Protein AF-A0A0C3AS74-F1 (afdb_monomer_lite)

Secondary structure (DSSP, 8-state):
------EE-SSTT---EESSHHHHHHHHHHHTS--SEE-TTT--EESSHHHHHH-

Radius of gyratio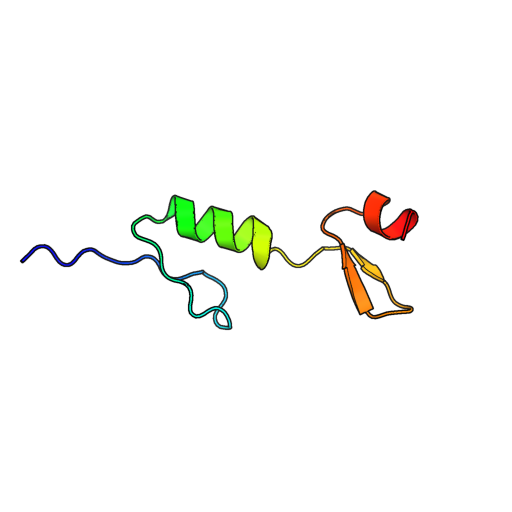n: 15.14 Å; chains: 1; bounding box: 33×20×44 Å

pLDDT: mean 81.76, std 9.31, range [46.69, 92.44]

InterPro domains:
  IPR013087 Zinc finger C2H2-type [PS00028] (9-32)
  IPR013087 Zinc finger C2H2-type [PS50157] (7-37)
  IPR013087 Zinc finger C2H2-type [PS50157] (37-55)
  IPR036236 Zinc finger C2H2 superfamily [SSF57667] (1-55)

Sequence (55 aa):
HRERRRYPCPNPQCPRTFSRANDAKRHAKASHDEARFTCDACSDHFQRRDSLHRH

Organism: Piloderma croceum (strain F 1598) (NCBI:txid765440)

Foldseek 3Di:
DPPQPWAAAPPPVDRDTHSDPVVSVVCCCVPVVFQPDADPVPRDTHVDPVVSVVD

Structure (mmCIF, N/CA/C/O backbone):
data_AF-A0A0C3AS74-F1
#
_entry.id   AF-A0A0C3AS74-F1
#
loop_
_atom_site.group_PDB
_atom_site.id
_atom_site.type_symbol
_atom_site.label_atom_id
_atom_site.label_alt_id
_atom_site.label_comp_id
_atom_site.label_asym_id
_atom_site.label_entity_id
_atom_site.label_seq_id
_atom_site.pdbx_PDB_ins_code
_atom_site.Cartn_x
_atom_s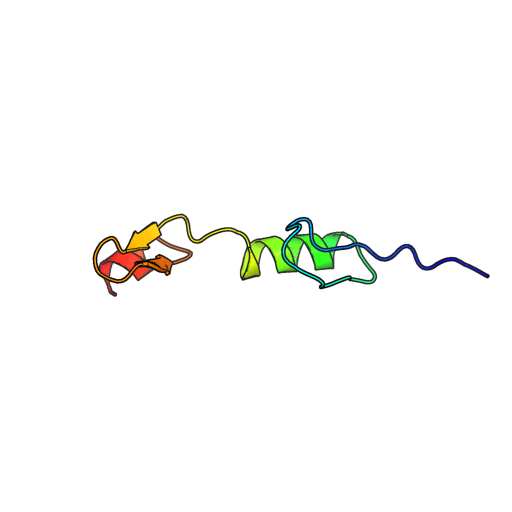ite.Cartn_y
_atom_site.Cartn_z
_atom_site.occupancy
_atom_site.B_iso_or_equiv
_atom_site.auth_seq_id
_atom_site.auth_comp_id
_atom_site.auth_asym_id
_atom_site.auth_atom_id
_atom_site.pdbx_PDB_model_num
ATOM 1 N N . HIS A 1 1 ? 19.815 -5.154 -29.169 1.00 46.69 1 HIS A N 1
ATOM 2 C CA . HIS A 1 1 ? 18.546 -5.119 -28.412 1.00 46.69 1 HIS A CA 1
ATOM 3 C C . HIS A 1 1 ? 18.871 -4.993 -26.928 1.00 46.69 1 HIS A C 1
ATOM 5 O O . HIS A 1 1 ? 19.407 -5.931 -26.359 1.00 46.69 1 HIS A O 1
ATOM 11 N N . ARG A 1 2 ? 18.654 -3.827 -26.305 1.00 60.84 2 ARG A N 1
ATOM 12 C CA . ARG A 1 2 ? 18.890 -3.663 -24.861 1.00 60.84 2 ARG A CA 1
ATOM 13 C C . ARG A 1 2 ? 17.649 -4.177 -24.148 1.00 60.84 2 ARG A C 1
ATOM 15 O O . ARG A 1 2 ? 16.629 -3.491 -24.147 1.00 60.84 2 ARG A O 1
ATOM 22 N N . GLU A 1 3 ? 17.708 -5.383 -23.600 1.00 64.50 3 GLU A N 1
ATOM 23 C CA . GLU A 1 3 ? 16.644 -5.897 -22.743 1.00 64.50 3 GLU A CA 1
ATOM 24 C C . GLU A 1 3 ? 16.442 -4.890 -21.606 1.00 64.50 3 GLU A C 1
ATOM 26 O O . GLU A 1 3 ? 17.294 -4.707 -20.732 1.00 64.50 3 GLU A O 1
ATOM 31 N N . ARG A 1 4 ? 15.346 -4.123 -21.665 1.00 67.75 4 ARG A N 1
ATOM 32 C CA . ARG A 1 4 ? 14.982 -3.214 -20.580 1.00 67.75 4 ARG A CA 1
ATOM 33 C C . ARG A 1 4 ? 14.568 -4.113 -19.431 1.00 67.75 4 ARG A C 1
ATOM 35 O O . ARG A 1 4 ? 13.425 -4.558 -19.390 1.00 67.75 4 ARG A O 1
ATOM 42 N N . ARG A 1 5 ? 15.518 -4.421 -18.547 1.00 75.88 5 ARG A N 1
ATOM 43 C CA . ARG A 1 5 ? 15.287 -5.194 -17.329 1.00 75.88 5 ARG A CA 1
ATOM 44 C C . ARG A 1 5 ? 14.148 -4.514 -16.570 1.00 75.88 5 ARG A C 1
ATOM 46 O O . ARG A 1 5 ? 14.316 -3.410 -16.053 1.00 75.88 5 ARG A O 1
ATOM 53 N N . ARG A 1 6 ? 12.958 -5.115 -16.627 1.00 85.44 6 ARG A N 1
ATOM 54 C CA . ARG A 1 6 ? 11.785 -4.639 -15.898 1.00 85.44 6 ARG A CA 1
ATOM 55 C C . ARG A 1 6 ? 11.950 -5.070 -14.451 1.00 85.44 6 ARG A C 1
ATOM 57 O O . ARG A 1 6 ? 12.424 -6.168 -14.180 1.00 85.44 6 ARG A O 1
ATOM 64 N N . TYR A 1 7 ? 11.576 -4.195 -13.537 1.00 91.62 7 TYR A N 1
ATOM 65 C CA . TYR A 1 7 ? 11.624 -4.438 -12.107 1.00 91.62 7 TYR A CA 1
ATOM 66 C C . TYR A 1 7 ? 10.214 -4.811 -11.654 1.00 91.62 7 TYR A C 1
ATOM 68 O O . TYR A 1 7 ? 9.352 -3.925 -11.616 1.00 91.62 7 TYR A O 1
ATOM 76 N N . PRO A 1 8 ? 9.932 -6.098 -11.397 1.00 90.75 8 PRO A N 1
ATOM 77 C CA . PRO A 1 8 ? 8.647 -6.504 -10.856 1.00 90.75 8 PRO A CA 1
ATOM 78 C C . PRO A 1 8 ? 8.470 -5.961 -9.440 1.00 90.75 8 PRO A C 1
ATOM 80 O O . PRO A 1 8 ? 9.441 -5.677 -8.732 1.00 90.75 8 PRO A O 1
ATOM 83 N N . CYS A 1 9 ? 7.214 -5.786 -9.048 1.00 90.88 9 CYS A N 1
ATOM 84 C CA . CYS A 1 9 ? 6.875 -5.507 -7.670 1.00 90.88 9 CYS A CA 1
ATOM 85 C C . CYS A 1 9 ? 7.404 -6.635 -6.755 1.00 90.88 9 CYS A C 1
ATOM 87 O O . CYS A 1 9 ? 7.256 -7.803 -7.109 1.00 90.88 9 CYS A O 1
ATOM 89 N N . PRO A 1 10 ? 8.011 -6.329 -5.593 1.00 87.19 10 PRO A N 1
ATOM 90 C CA . PRO A 1 10 ? 8.440 -7.346 -4.631 1.00 87.19 10 PRO A CA 1
ATOM 91 C C . PRO A 1 10 ? 7.289 -8.153 -4.010 1.00 87.19 10 PRO A C 1
ATOM 93 O O . PRO A 1 10 ? 7.562 -9.193 -3.420 1.00 87.19 10 PRO A O 1
ATOM 96 N N . ASN A 1 11 ? 6.030 -7.711 -4.127 1.00 84.31 11 ASN A N 1
ATOM 97 C CA . ASN A 1 11 ? 4.888 -8.517 -3.700 1.00 84.31 11 ASN A CA 1
ATOM 98 C C . ASN A 1 11 ? 4.548 -9.565 -4.783 1.00 84.31 11 ASN A C 1
ATOM 100 O O . ASN A 1 11 ? 4.141 -9.164 -5.878 1.00 84.31 11 ASN A O 1
ATOM 104 N N . PRO A 1 12 ? 4.651 -10.880 -4.500 1.00 82.88 12 PRO A N 1
ATOM 105 C CA . PRO A 1 12 ? 4.368 -11.939 -5.472 1.00 82.88 12 PRO A CA 1
ATOM 106 C C . PRO A 1 12 ? 2.912 -11.969 -5.960 1.00 82.88 12 PRO A C 1
ATOM 108 O O . PRO A 1 12 ? 2.648 -12.486 -7.041 1.00 82.88 12 PRO A O 1
ATOM 111 N N . GLN A 1 13 ? 1.969 -11.385 -5.213 1.00 85.38 13 GLN A N 1
ATOM 112 C CA . GLN A 1 13 ? 0.566 -11.271 -5.632 1.00 85.38 13 GLN A CA 1
ATOM 113 C C . GLN A 1 13 ? 0.307 -10.073 -6.559 1.00 85.38 13 GLN A C 1
ATOM 115 O O . GLN A 1 13 ? -0.805 -9.896 -7.055 1.00 85.38 13 GLN A O 1
ATOM 120 N N . CYS A 1 14 ? 1.317 -9.235 -6.811 1.00 85.00 14 CYS A N 1
ATOM 121 C CA . CYS A 1 14 ? 1.175 -8.044 -7.633 1.00 85.00 14 CYS A CA 1
ATOM 122 C C . CYS A 1 14 ? 1.801 -8.227 -9.025 1.00 85.00 14 CYS A C 1
ATOM 124 O O . CYS A 1 14 ? 3.026 -8.280 -9.149 1.00 85.00 14 CYS A O 1
ATOM 126 N N . PRO A 1 15 ? 1.007 -8.202 -10.113 1.00 88.81 15 PRO A N 1
ATOM 127 C CA . PRO A 1 15 ? 1.520 -8.356 -11.477 1.00 88.81 15 PRO A CA 1
ATOM 128 C C . PRO A 1 15 ? 2.199 -7.085 -12.029 1.0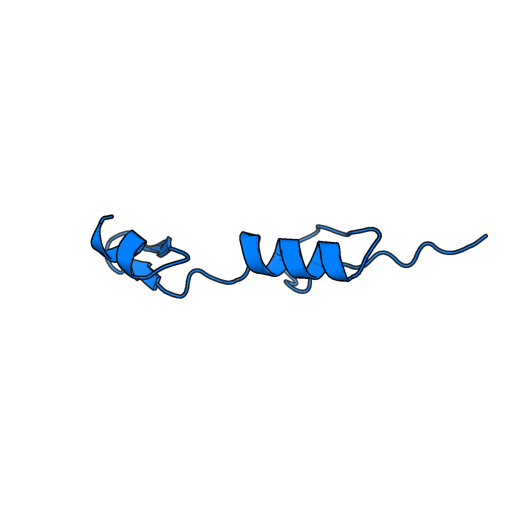0 88.81 15 PRO A C 1
ATOM 130 O O . PRO A 1 15 ? 2.556 -7.020 -13.208 1.00 88.81 15 PRO A O 1
ATOM 133 N N . ARG A 1 16 ? 2.356 -6.024 -11.222 1.00 89.75 16 ARG A N 1
ATOM 134 C CA . ARG A 1 16 ? 2.890 -4.733 -11.681 1.00 89.75 16 ARG A CA 1
ATOM 135 C C . ARG A 1 16 ? 4.402 -4.808 -11.883 1.00 89.75 16 ARG A C 1
ATOM 137 O O . ARG A 1 16 ? 5.149 -5.245 -11.011 1.00 89.75 16 ARG A O 1
ATOM 144 N N . THR A 1 17 ? 4.863 -4.301 -13.026 1.00 92.19 17 THR A N 1
ATOM 145 C CA . THR A 1 17 ? 6.290 -4.192 -13.362 1.00 92.19 17 THR A CA 1
ATOM 146 C C . THR A 1 17 ? 6.648 -2.765 -13.760 1.00 92.19 17 THR A C 1
ATOM 148 O O . THR A 1 17 ? 5.842 -2.038 -14.341 1.00 92.19 17 THR A O 1
ATOM 151 N N . PHE A 1 18 ? 7.874 -2.354 -13.442 1.00 92.06 18 PHE A N 1
ATOM 152 C CA . PHE A 1 18 ? 8.342 -0.979 -13.595 1.00 92.06 18 PHE A CA 1
ATOM 153 C C . PHE A 1 18 ? 9.622 -0.918 -14.421 1.00 92.06 18 PHE A C 1
ATOM 155 O O . PHE A 1 18 ? 10.383 -1.877 -14.510 1.00 92.06 18 PHE A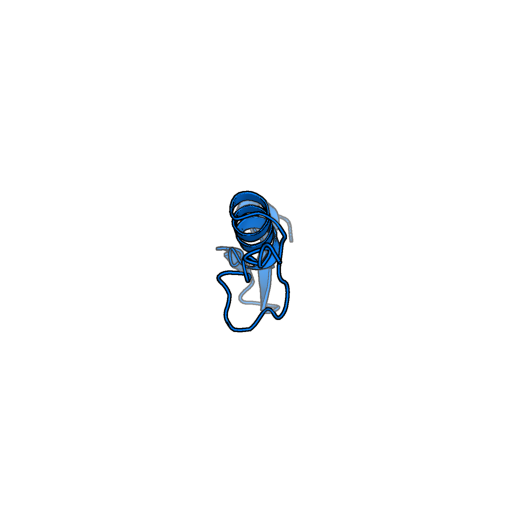 O 1
ATOM 162 N N . SER A 1 19 ? 9.895 0.241 -15.020 1.00 90.62 19 SER A N 1
ATOM 163 C CA . SER A 1 19 ? 11.141 0.451 -15.775 1.00 90.62 19 SER A CA 1
ATOM 164 C C . SER A 1 19 ? 12.359 0.674 -14.871 1.00 90.62 19 SER A C 1
ATOM 166 O O . SER A 1 19 ? 13.490 0.614 -15.351 1.00 90.62 19 SER A O 1
ATOM 168 N N . ARG A 1 20 ? 12.147 0.946 -13.575 1.00 91.25 20 ARG A N 1
ATOM 169 C CA . ARG A 1 20 ? 13.202 1.212 -12.591 1.00 91.25 20 ARG A CA 1
ATOM 170 C C . ARG A 1 20 ? 12.898 0.547 -11.246 1.00 91.25 20 ARG A C 1
ATOM 172 O O . ARG A 1 20 ? 11.738 0.432 -10.853 1.00 91.25 20 ARG A O 1
ATOM 179 N N . ALA A 1 21 ? 13.949 0.165 -10.520 1.00 90.31 21 ALA A N 1
ATOM 180 C CA . ALA A 1 21 ? 13.839 -0.490 -9.214 1.00 90.31 21 ALA A CA 1
ATOM 181 C C . ALA A 1 21 ? 13.210 0.407 -8.137 1.00 90.31 21 ALA A C 1
ATOM 183 O O . ALA A 1 21 ? 12.447 -0.067 -7.299 1.00 90.31 21 ALA A O 1
ATOM 184 N N . ASN A 1 22 ? 13.525 1.706 -8.149 1.00 92.25 22 ASN A N 1
ATOM 185 C CA . ASN A 1 22 ? 12.985 2.674 -7.192 1.00 92.25 22 ASN A CA 1
ATOM 186 C C . ASN A 1 22 ? 11.467 2.842 -7.348 1.00 92.25 22 ASN A C 1
ATOM 188 O O . ASN A 1 22 ? 10.763 2.954 -6.348 1.00 92.25 22 ASN A O 1
ATOM 192 N N . ASP A 1 23 ? 10.963 2.800 -8.583 1.00 92.44 23 ASP A N 1
ATOM 193 C CA . ASP A 1 23 ? 9.529 2.871 -8.859 1.00 92.44 23 ASP A CA 1
ATOM 194 C C . ASP A 1 23 ? 8.797 1.632 -8.323 1.00 92.44 23 ASP A C 1
ATOM 196 O O . ASP A 1 23 ? 7.784 1.780 -7.639 1.00 92.44 23 ASP A O 1
ATOM 200 N N . ALA A 1 24 ? 9.355 0.432 -8.529 1.00 91.81 24 ALA A N 1
ATOM 201 C CA . ALA A 1 24 ? 8.810 -0.809 -7.971 1.00 91.81 24 ALA A CA 1
ATOM 202 C C . ALA A 1 24 ? 8.801 -0.805 -6.433 1.00 91.81 24 ALA A C 1
ATOM 204 O O . ALA A 1 24 ? 7.794 -1.162 -5.824 1.00 91.81 24 ALA A O 1
ATOM 205 N N . LYS A 1 25 ? 9.887 -0.339 -5.798 1.00 88.69 25 LYS A N 1
ATOM 206 C CA . LYS A 1 25 ? 9.972 -0.209 -4.333 1.00 88.69 25 LYS A CA 1
ATOM 207 C C . LYS A 1 25 ? 8.963 0.792 -3.773 1.00 88.69 25 LYS A C 1
ATOM 209 O O . LYS A 1 25 ? 8.319 0.501 -2.774 1.00 88.69 25 LYS A O 1
ATOM 214 N N . ARG A 1 26 ? 8.811 1.963 -4.402 1.00 88.94 26 ARG A N 1
ATOM 215 C CA . ARG A 1 26 ? 7.838 2.980 -3.973 1.00 88.94 26 ARG A CA 1
ATOM 216 C C . ARG A 1 26 ? 6.405 2.476 -4.114 1.00 88.94 26 ARG A C 1
ATOM 218 O O . ARG A 1 26 ? 5.612 2.672 -3.204 1.00 88.94 26 ARG A O 1
ATOM 225 N N . HIS A 1 27 ? 6.087 1.822 -5.231 1.00 90.44 27 HIS A N 1
ATOM 226 C CA . HIS A 1 27 ? 4.783 1.195 -5.423 1.00 90.44 27 HIS A CA 1
ATOM 227 C C . HIS A 1 27 ? 4.512 0.143 -4.351 1.00 90.44 27 HIS A C 1
ATOM 229 O O . HIS A 1 27 ? 3.456 0.188 -3.732 1.00 90.44 27 HIS A O 1
ATOM 235 N N . ALA A 1 28 ? 5.473 -0.747 -4.093 1.00 88.19 28 ALA A N 1
ATOM 236 C CA . ALA A 1 28 ? 5.321 -1.734 -3.040 1.00 88.19 28 ALA A CA 1
ATOM 237 C C . ALA A 1 28 ? 5.098 -1.079 -1.688 1.00 88.19 28 ALA A C 1
ATOM 239 O O . ALA A 1 28 ? 4.139 -1.424 -1.023 1.00 88.19 28 ALA A O 1
ATOM 240 N N . LYS A 1 29 ? 5.877 -0.055 -1.338 1.00 83.81 29 LYS A N 1
ATOM 241 C CA . LYS A 1 29 ? 5.702 0.646 -0.067 1.00 83.81 29 LYS A CA 1
ATOM 242 C C . LYS A 1 29 ? 4.338 1.353 0.070 1.00 83.81 29 LYS A C 1
ATOM 244 O O . LYS A 1 29 ? 3.846 1.561 1.164 1.00 83.81 29 LYS A O 1
ATOM 249 N N . ALA A 1 30 ? 3.738 1.789 -1.031 1.00 80.38 30 ALA A N 1
ATOM 250 C CA . ALA A 1 30 ? 2.443 2.468 -0.988 1.00 80.38 30 ALA A CA 1
ATOM 251 C C . ALA A 1 30 ? 1.252 1.501 -1.074 1.00 80.38 30 ALA A C 1
ATOM 253 O O . ALA A 1 30 ? 0.170 1.819 -0.595 1.00 80.38 30 ALA A O 1
ATOM 254 N N . SER A 1 31 ? 1.435 0.359 -1.740 1.00 80.44 31 SER A N 1
ATOM 255 C CA . SER A 1 31 ? 0.347 -0.533 -2.156 1.00 80.44 31 SER A CA 1
ATOM 256 C C . SER A 1 31 ? 0.385 -1.908 -1.488 1.00 80.44 31 SER A C 1
ATOM 258 O O . SER A 1 31 ? -0.612 -2.621 -1.536 1.00 80.44 31 SER A O 1
ATOM 260 N N . HIS A 1 32 ? 1.534 -2.303 -0.940 1.00 81.50 32 HIS A N 1
ATOM 261 C CA . HIS A 1 32 ? 1.794 -3.611 -0.326 1.00 81.50 32 HIS A CA 1
ATOM 262 C C . HIS A 1 32 ? 2.622 -3.544 0.951 1.00 81.50 32 HIS A C 1
ATOM 264 O O . HIS A 1 32 ? 2.854 -4.586 1.550 1.00 81.50 32 HIS A O 1
ATOM 270 N N . ASP A 1 33 ? 3.107 -2.372 1.365 1.00 74.69 33 ASP A N 1
ATOM 271 C CA . ASP A 1 33 ? 3.408 -2.168 2.778 1.00 74.69 33 ASP A CA 1
ATOM 272 C C . ASP A 1 33 ? 2.049 -2.340 3.420 1.00 74.69 33 ASP A C 1
ATOM 274 O O . ASP A 1 33 ? 1.173 -1.484 3.290 1.00 74.69 33 ASP A O 1
ATOM 278 N N . GLU A 1 34 ? 1.805 -3.545 3.919 1.00 65.94 34 GLU A N 1
ATOM 279 C CA . GLU A 1 34 ? 0.590 -3.853 4.627 1.00 65.94 34 GLU A CA 1
ATOM 280 C C . GLU A 1 34 ? 0.535 -2.839 5.747 1.00 65.94 34 GLU A C 1
ATOM 282 O O . GLU A 1 34 ? 1.416 -2.757 6.608 1.00 65.94 34 GLU A O 1
ATOM 287 N N . ALA A 1 35 ? -0.472 -1.984 5.634 1.00 62.69 35 ALA A N 1
ATOM 288 C CA . ALA A 1 35 ? -1.076 -1.315 6.747 1.00 62.69 35 ALA A CA 1
ATOM 289 C C . ALA A 1 35 ? -0.797 -2.084 8.037 1.00 62.69 35 ALA A C 1
ATOM 291 O O . ALA A 1 35 ? -1.376 -3.137 8.280 1.00 62.69 35 ALA A O 1
ATOM 292 N N . ARG A 1 36 ? 0.120 -1.571 8.858 1.00 68.69 36 ARG A N 1
ATOM 293 C CA . ARG A 1 36 ? 0.532 -2.251 10.095 1.00 68.69 36 ARG A CA 1
ATOM 294 C C . ARG A 1 36 ? -0.594 -2.324 11.128 1.00 68.69 36 ARG A C 1
ATOM 296 O O . ARG A 1 36 ? -0.396 -2.847 12.219 1.00 68.69 36 ARG A O 1
ATOM 303 N N . PHE A 1 37 ? -1.730 -1.715 10.806 1.00 72.25 37 PHE A N 1
ATOM 304 C CA . PHE A 1 37 ? -2.850 -1.471 11.682 1.00 72.25 37 PHE A CA 1
ATOM 305 C C . PHE A 1 37 ? -4.110 -1.924 10.954 1.00 72.25 37 PHE A C 1
ATOM 307 O O . PHE A 1 37 ? -4.696 -1.175 10.171 1.00 72.25 37 PHE A O 1
ATOM 314 N N . THR A 1 38 ? -4.480 -3.174 11.199 1.00 77.12 38 THR A N 1
ATOM 315 C CA . THR A 1 38 ? -5.744 -3.754 10.753 1.00 77.12 38 THR A CA 1
ATOM 316 C C . THR A 1 38 ? -6.799 -3.501 11.823 1.00 77.12 38 THR A C 1
ATOM 318 O O . THR A 1 38 ? -6.516 -3.626 13.013 1.00 77.12 38 THR A O 1
ATOM 321 N N . CYS A 1 39 ? -8.004 -3.116 11.415 1.00 81.12 39 CYS A N 1
ATOM 322 C CA . CYS A 1 39 ? -9.141 -3.037 12.324 1.00 81.12 39 CYS A CA 1
ATOM 323 C C . CYS A 1 39 ? -9.709 -4.441 12.566 1.00 81.12 39 CYS A C 1
ATOM 325 O O . CYS A 1 39 ? -10.200 -5.065 11.628 1.00 81.12 39 CYS A O 1
ATOM 327 N N . ASP A 1 40 ? -9.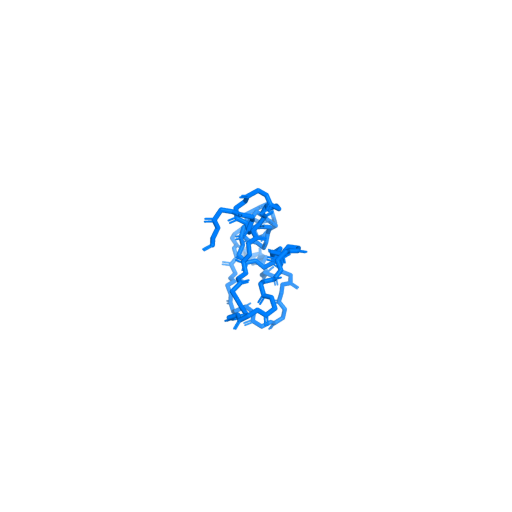703 -4.928 13.808 1.00 80.50 40 ASP A N 1
ATOM 328 C CA . ASP A 1 40 ? -10.258 -6.248 14.153 1.00 80.50 40 ASP A CA 1
ATOM 329 C C . ASP A 1 40 ? -11.776 -6.360 13.903 1.00 80.50 40 ASP A C 1
ATOM 331 O O . ASP A 1 40 ? -12.294 -7.458 13.718 1.00 80.50 40 ASP A O 1
ATOM 335 N N . ALA A 1 41 ? -12.504 -5.237 13.859 1.00 86.06 41 ALA A N 1
ATOM 336 C CA . ALA A 1 41 ? -13.957 -5.234 13.681 1.00 86.06 41 ALA A CA 1
ATOM 337 C C . ALA A 1 41 ? -14.410 -5.360 12.213 1.00 86.06 41 ALA A C 1
ATOM 339 O O . ALA A 1 41 ? -15.465 -5.928 11.944 1.00 86.06 41 ALA A O 1
ATOM 340 N N . CYS A 1 42 ? -13.640 -4.829 11.261 1.00 86.62 42 CYS A N 1
ATOM 341 C CA . CYS A 1 42 ? -14.026 -4.775 9.842 1.00 86.62 42 CYS A CA 1
ATOM 342 C C . CYS A 1 42 ? -12.937 -5.282 8.883 1.00 86.62 42 CYS A C 1
ATOM 344 O O . CYS A 1 42 ? -13.159 -5.318 7.675 1.00 86.62 42 CYS A O 1
ATOM 346 N N . SER A 1 43 ? -11.775 -5.690 9.407 1.00 78.81 43 SER A N 1
ATOM 347 C CA . SER A 1 43 ? -10.599 -6.120 8.636 1.00 78.81 43 SER A CA 1
ATOM 348 C C . SER A 1 43 ? -10.088 -5.075 7.638 1.00 78.81 43 SER A C 1
ATOM 350 O O . SER A 1 43 ? -9.472 -5.419 6.629 1.00 78.81 43 SER A O 1
ATOM 352 N N . ASP A 1 44 ? -10.332 -3.793 7.915 1.00 78.50 44 ASP A N 1
ATOM 353 C CA . ASP A 1 44 ? -9.847 -2.696 7.084 1.00 78.50 44 ASP A CA 1
ATOM 354 C C . ASP A 1 44 ? -8.403 -2.318 7.448 1.00 78.50 44 ASP A C 1
ATOM 356 O O . ASP A 1 44 ? -7.958 -2.486 8.588 1.00 78.50 44 ASP A O 1
ATOM 360 N N . HIS A 1 45 ? -7.650 -1.851 6.456 1.00 77.38 45 HIS A N 1
ATOM 361 C CA . HIS A 1 45 ? -6.188 -1.805 6.487 1.00 77.38 45 HIS A CA 1
ATOM 362 C C . HIS A 1 45 ? -5.674 -0.358 6.460 1.00 77.38 45 HIS A C 1
ATOM 364 O O . HIS A 1 45 ? -5.726 0.322 5.435 1.00 77.38 45 HIS A O 1
ATOM 370 N N . PHE A 1 46 ? -5.079 0.104 7.567 1.00 79.75 46 PHE A N 1
ATOM 371 C CA . PHE A 1 46 ? -4.515 1.452 7.700 1.00 79.75 46 PHE A CA 1
ATOM 372 C C . PHE A 1 46 ? -2.982 1.510 7.731 1.00 79.75 46 PHE A C 1
ATOM 374 O O . PHE A 1 46 ? -2.302 0.862 8.527 1.00 79.75 46 PHE A O 1
ATOM 381 N N . GLN A 1 47 ? -2.417 2.410 6.923 1.00 75.81 47 GLN A N 1
ATOM 382 C CA . GLN A 1 47 ? -0.973 2.699 6.884 1.00 75.81 47 GLN A CA 1
ATOM 383 C C . GLN A 1 47 ? -0.441 3.341 8.178 1.00 75.81 47 GLN A C 1
ATOM 385 O O . GLN A 1 47 ? 0.762 3.322 8.442 1.00 75.81 47 GLN A O 1
ATOM 390 N N . ARG A 1 48 ? -1.318 3.947 8.989 1.00 78.88 48 ARG A N 1
ATOM 391 C CA . ARG A 1 48 ? -0.949 4.660 10.219 1.00 78.88 48 ARG A CA 1
ATOM 392 C C . ARG A 1 48 ? -1.935 4.362 11.346 1.00 78.88 48 ARG A C 1
ATOM 394 O O . ARG A 1 48 ? -3.138 4.273 11.114 1.00 78.88 48 ARG A O 1
ATOM 401 N N . ARG A 1 49 ? -1.420 4.274 12.577 1.00 79.62 49 ARG A N 1
ATOM 402 C CA . ARG A 1 49 ? -2.208 3.935 13.773 1.00 79.62 49 ARG A CA 1
ATOM 403 C C . ARG A 1 49 ? -3.298 4.965 14.078 1.00 79.62 49 ARG A C 1
ATOM 405 O O . ARG A 1 49 ? -4.390 4.598 14.474 1.00 79.62 49 ARG A O 1
ATOM 412 N N . ASP A 1 50 ? -3.027 6.248 13.875 1.00 84.75 50 ASP A N 1
ATOM 413 C CA . ASP A 1 50 ? -4.007 7.322 14.086 1.00 84.75 50 ASP A CA 1
ATOM 414 C C . ASP A 1 50 ? -5.156 7.286 13.069 1.00 84.75 50 ASP A C 1
ATOM 416 O O . ASP A 1 50 ? -6.266 7.701 13.381 1.00 84.75 50 ASP A O 1
ATOM 420 N N . SER A 1 51 ? -4.902 6.768 11.864 1.00 83.19 51 SER A N 1
ATOM 421 C CA . SER A 1 51 ? -5.954 6.558 10.866 1.00 83.19 51 SER A CA 1
ATOM 422 C C . SER A 1 51 ? -6.867 5.404 11.276 1.00 83.19 51 SER A C 1
ATOM 424 O O . SER A 1 51 ? -8.074 5.557 11.158 1.00 83.19 51 SER A O 1
ATOM 426 N N . LEU A 1 52 ? -6.305 4.328 11.847 1.00 85.38 52 LEU A N 1
ATOM 427 C CA . LEU A 1 52 ? -7.084 3.261 12.485 1.00 85.38 52 LEU A CA 1
ATOM 428 C C . LEU A 1 52 ? -7.873 3.771 13.705 1.00 85.38 52 LEU A C 1
ATOM 430 O O . LEU A 1 52 ? -9.019 3.399 13.876 1.00 85.38 52 LEU A O 1
ATOM 434 N N . HIS A 1 53 ? -7.295 4.624 14.556 1.00 81.62 53 HIS A N 1
ATOM 435 C CA . HIS A 1 53 ? -8.006 5.133 15.741 1.00 81.62 53 HIS A CA 1
ATOM 436 C C . HIS A 1 53 ? -9.180 6.068 15.419 1.00 81.62 53 HIS A C 1
ATOM 438 O O . HIS A 1 53 ? -10.059 6.231 16.260 1.00 8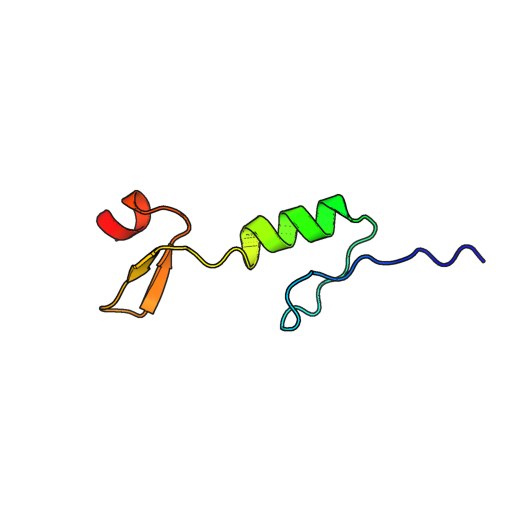1.62 53 HIS A O 1
ATOM 444 N N . ARG A 1 54 ? -9.154 6.745 14.265 1.00 84.31 54 ARG A N 1
ATOM 445 C CA . ARG A 1 54 ? -10.238 7.635 13.818 1.00 84.31 54 ARG A CA 1
ATOM 446 C C . ARG A 1 54 ? -11.288 6.916 12.964 1.00 84.31 54 ARG A C 1
ATOM 448 O O . ARG A 1 54 ? -12.374 7.463 12.794 1.00 84.31 54 ARG A O 1
ATOM 455 N N . HIS A 1 55 ? -10.914 5.787 12.372 1.00 80.38 55 HIS A N 1
ATOM 456 C CA . HIS A 1 55 ? -11.794 4.923 11.595 1.00 80.38 55 HIS A CA 1
ATOM 457 C C . HIS A 1 55 ? -12.911 4.357 12.475 1.00 80.38 55 HIS A C 1
ATOM 459 O O . HIS A 1 55 ? -14.061 4.369 11.986 1.00 80.38 55 HIS A O 1
#